Protein AF-A0A0F0GGA4-F1 (afdb_monomer)

Radius of gyration: 18.36 Å; Cα contacts (8 Å, |Δi|>4): 88; chains: 1; bounding box: 38×24×60 Å

Foldseek 3Di:
DDDDDDDDDDDDDDDDDDPDDDDDDDPVVLVVCCVVVLDQVSQQVVQQVVQCVPPVGRDNVSSQVVVCVVLVVQVLDDPQADDDGRSQPDPPGDHDPVSVDHDD

Nearest PDB structures (foldseek):
  1w5d-assembly1_A  TM=8.881E-01  e=2.607E-03  Bacillus subtilis
  1w8y-assembly4_D  TM=8.995E-01  e=1.380E-02  Actinomadura sp. R39

pLDDT: mean 87.46, std 7.63, range [60.22, 97.75]

Secondary structure (DSSP, 8-state):
----S------S---PPP----PPPPHHHHHHHHHHTT-THHHHHHHHHHHHHHHSS--HHHHHHHHHHHHTTTT---TT-B--SSS--STT-B--GGGGS---

Structure (mmCIF, N/CA/C/O backbone):
data_AF-A0A0F0GGA4-F1
#
_entry.id   AF-A0A0F0GGA4-F1
#
loop_
_atom_site.group_PDB
_atom_site.id
_atom_site.type_symbol
_atom_site.label_atom_id
_atom_site.label_alt_id
_atom_site.label_comp_id
_atom_site.label_asym_id
_atom_site.label_entity_id
_atom_site.label_seq_id
_atom_site.pdbx_PDB_ins_code
_atom_site.Cartn_x
_atom_site.Cartn_y
_atom_site.Cartn_z
_atom_site.occupancy
_atom_site.B_iso_or_equiv
_atom_site.auth_seq_id
_atom_site.auth_comp_id
_atom_site.auth_asym_id
_atom_site.auth_atom_id
_atom_site.pdbx_PDB_model_num
ATOM 1 N N . VAL A 1 1 ? -19.732 5.627 24.786 1.00 86.88 1 VAL A N 1
ATOM 2 C CA . VAL A 1 1 ? -18.579 4.928 25.401 1.00 86.88 1 VAL A CA 1
ATOM 3 C C . VAL A 1 1 ? -17.669 5.988 25.990 1.00 86.88 1 VAL A C 1
ATOM 5 O O . VAL A 1 1 ? -17.388 6.947 25.283 1.00 86.88 1 VAL A O 1
ATOM 8 N N . THR A 1 2 ? -17.259 5.850 27.250 1.00 93.81 2 THR A N 1
ATOM 9 C CA . THR A 1 2 ? -16.349 6.797 27.918 1.00 93.81 2 THR A CA 1
ATOM 10 C C . THR A 1 2 ? -15.032 6.086 28.208 1.00 93.81 2 THR A C 1
ATOM 12 O O . THR A 1 2 ? -15.049 5.007 28.796 1.00 93.81 2 THR A O 1
ATOM 15 N N . VAL A 1 3 ? -13.904 6.672 27.798 1.00 93.69 3 VAL A N 1
ATOM 16 C CA . VAL A 1 3 ? -12.557 6.156 28.095 1.00 93.69 3 VAL A CA 1
ATOM 17 C C . VAL A 1 3 ? -12.030 6.890 29.325 1.00 93.69 3 VAL A C 1
ATOM 19 O O . VAL A 1 3 ? -11.956 8.114 29.319 1.00 93.69 3 VAL A O 1
ATOM 22 N N . GLN A 1 4 ? -11.728 6.149 30.393 1.00 93.69 4 GLN A N 1
ATOM 23 C CA . GLN A 1 4 ? -11.381 6.730 31.699 1.00 93.69 4 GLN A CA 1
ATOM 24 C C . GLN A 1 4 ? -9.882 7.033 31.857 1.00 93.69 4 GLN A C 1
ATOM 26 O O . GLN A 1 4 ? -9.520 7.938 32.601 1.00 93.69 4 GLN A O 1
ATOM 31 N N . ASN A 1 5 ? -9.020 6.297 31.151 1.00 92.88 5 ASN A N 1
ATOM 32 C CA . ASN A 1 5 ? -7.561 6.413 31.237 1.00 92.88 5 ASN A CA 1
ATOM 33 C C . ASN A 1 5 ? -6.971 7.069 29.975 1.00 92.88 5 ASN A C 1
ATOM 35 O O . ASN A 1 5 ? -7.651 7.207 28.958 1.00 92.88 5 ASN A O 1
ATOM 39 N N . GLY A 1 6 ? -5.691 7.451 30.030 1.00 91.69 6 GLY A N 1
ATOM 40 C CA . GLY A 1 6 ? -4.958 7.980 28.874 1.00 91.69 6 GLY A CA 1
ATOM 41 C C . GLY A 1 6 ? -4.772 6.955 27.746 1.00 91.69 6 GLY A C 1
ATOM 42 O O . GLY A 1 6 ? -4.852 5.747 27.966 1.00 91.69 6 GLY A O 1
ATOM 43 N N . VAL A 1 7 ? -4.505 7.447 26.534 1.00 92.56 7 VAL A N 1
ATOM 44 C CA . VAL A 1 7 ? -4.278 6.627 25.332 1.00 92.56 7 VAL A CA 1
ATOM 45 C C . VAL A 1 7 ? -2.789 6.606 24.998 1.00 92.56 7 VAL A C 1
ATOM 47 O O . VAL A 1 7 ? -2.144 7.653 24.971 1.00 92.56 7 VAL A O 1
ATOM 50 N N . ALA A 1 8 ? -2.255 5.421 24.710 1.00 91.69 8 ALA A N 1
ATOM 51 C CA . ALA A 1 8 ? -0.883 5.224 24.258 1.00 91.69 8 ALA A CA 1
ATOM 52 C C . ALA A 1 8 ? -0.826 4.138 23.175 1.00 91.69 8 ALA A C 1
ATOM 54 O O . ALA A 1 8 ? -1.713 3.288 23.091 1.00 91.69 8 ALA A O 1
ATOM 55 N N . ALA A 1 9 ? 0.222 4.165 22.350 1.00 91.88 9 ALA A N 1
ATOM 56 C CA . ALA A 1 9 ? 0.481 3.092 21.399 1.00 91.88 9 ALA A CA 1
ATOM 57 C C . ALA A 1 9 ? 0.881 1.814 22.149 1.00 91.88 9 ALA A C 1
ATOM 59 O O . ALA A 1 9 ? 1.800 1.834 22.969 1.00 91.88 9 ALA A O 1
ATOM 60 N N . ALA A 1 10 ? 0.207 0.707 21.848 1.00 86.31 10 ALA A N 1
ATOM 61 C CA . ALA A 1 10 ? 0.620 -0.609 22.315 1.00 86.31 10 ALA A CA 1
ATOM 62 C C . ALA A 1 10 ? 1.848 -1.099 21.527 1.00 86.31 10 ALA A C 1
ATOM 64 O O . ALA A 1 10 ? 2.044 -0.735 20.364 1.00 86.31 10 ALA A O 1
ATOM 65 N N . THR A 1 11 ? 2.673 -1.943 22.150 1.00 86.00 11 THR A N 1
ATOM 66 C CA . THR A 1 11 ? 3.793 -2.630 21.487 1.00 86.00 11 THR A CA 1
ATOM 67 C C . THR A 1 11 ? 3.719 -4.130 21.777 1.00 86.00 11 THR A C 1
ATOM 69 O O . THR A 1 11 ? 3.337 -4.527 22.873 1.00 86.00 11 THR A O 1
ATOM 72 N N . GLY A 1 12 ? 4.085 -4.971 20.804 1.00 81.75 12 GLY A N 1
ATOM 73 C CA . GLY A 1 12 ? 4.089 -6.431 20.963 1.00 81.75 12 GLY A CA 1
ATOM 74 C C . GLY A 1 12 ? 2.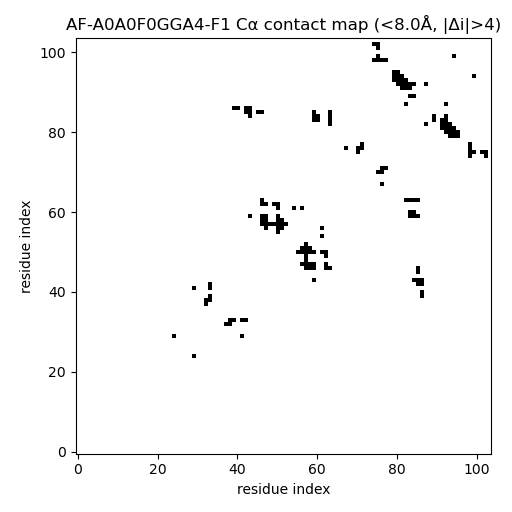778 -7.121 20.568 1.00 81.75 12 GLY A C 1
ATOM 75 O O . GLY A 1 12 ? 2.041 -6.635 19.712 1.00 81.75 12 GLY A O 1
ATOM 76 N N . SER A 1 13 ? 2.539 -8.307 21.131 1.00 82.06 13 SER A N 1
ATOM 77 C CA . SER A 1 13 ? 1.338 -9.112 20.888 1.00 82.06 13 SER A CA 1
ATOM 78 C C . SER A 1 13 ? 0.309 -8.913 21.994 1.00 82.06 13 SER A C 1
ATOM 80 O O . SER A 1 13 ? 0.644 -9.020 23.171 1.00 82.06 13 SER A O 1
ATOM 82 N N . GLU A 1 14 ? -0.946 -8.732 21.610 1.00 84.50 14 GLU A N 1
ATOM 83 C CA . GLU A 1 14 ? -2.086 -8.653 22.522 1.00 84.50 14 GLU A CA 1
ATOM 84 C C . GLU A 1 14 ? -2.811 -10.007 22.563 1.00 84.50 14 GLU A C 1
ATOM 86 O O . GLU A 1 14 ? -2.983 -10.650 21.527 1.00 84.50 14 GLU A O 1
ATOM 91 N N . ASN A 1 15 ? -3.253 -10.438 23.747 1.00 87.31 15 ASN A N 1
ATOM 92 C CA . ASN A 1 15 ? -4.076 -11.643 23.927 1.00 87.31 15 ASN A CA 1
ATOM 93 C C . ASN A 1 15 ? -5.428 -11.271 24.553 1.00 87.31 15 ASN A C 1
ATOM 95 O O . ASN A 1 15 ? -5.746 -11.650 25.680 1.00 87.31 15 ASN A O 1
ATOM 99 N N . SER A 1 16 ? -6.182 -10.436 23.840 1.00 90.25 16 SER A N 1
ATOM 100 C CA . SER A 1 16 ? -7.475 -9.909 24.272 1.00 90.25 16 SER A CA 1
ATOM 101 C C . SER A 1 16 ? -8.638 -10.614 23.573 1.00 90.25 16 SER A C 1
ATOM 103 O O . SER A 1 16 ? -8.508 -11.166 22.479 1.00 90.25 16 SER A O 1
ATOM 105 N N . GLN A 1 17 ? -9.808 -10.589 24.210 1.00 94.06 17 GLN A N 1
ATOM 106 C CA . GLN A 1 17 ? -11.036 -11.075 23.591 1.00 94.06 17 GLN A CA 1
ATOM 107 C C . GLN A 1 17 ? -11.502 -10.088 22.511 1.00 94.06 17 GLN A C 1
ATOM 109 O O . GLN A 1 17 ? -11.708 -8.906 22.791 1.00 94.06 17 GLN A O 1
ATOM 114 N N . LEU A 1 18 ? -11.712 -10.577 21.285 1.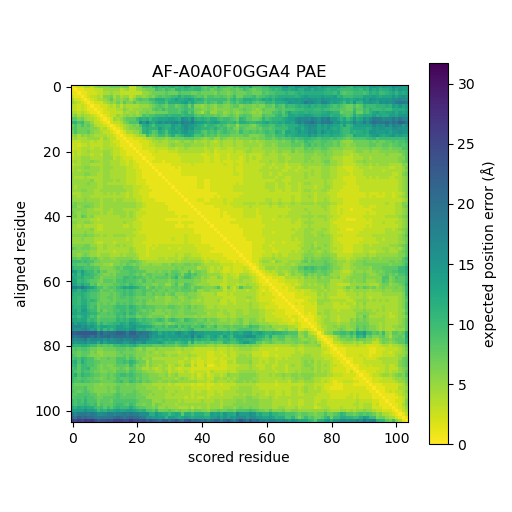00 93.25 18 LEU A N 1
ATOM 115 C CA . LEU A 1 18 ? -12.253 -9.776 20.186 1.00 93.25 18 LEU A CA 1
ATOM 116 C C . LEU A 1 18 ? -13.684 -9.317 20.515 1.00 93.25 18 LEU A C 1
ATOM 118 O O . LEU A 1 18 ? -14.580 -10.144 20.669 1.00 93.25 18 LEU A O 1
ATOM 122 N N . LEU A 1 19 ? -13.895 -8.000 20.600 1.00 95.88 19 LEU A N 1
ATOM 123 C CA . LEU A 1 19 ? -15.215 -7.406 20.857 1.00 95.88 19 LEU A CA 1
ATOM 124 C C . LEU A 1 19 ? -15.957 -7.030 19.566 1.00 95.88 19 LEU A C 1
ATOM 126 O O . LEU A 1 19 ? -17.178 -7.135 19.505 1.00 95.88 19 LEU A O 1
ATOM 130 N N . ALA A 1 20 ? -15.223 -6.579 18.545 1.00 95.94 20 ALA A N 1
ATOM 131 C CA . ALA A 1 20 ? -15.750 -6.205 17.234 1.00 95.94 20 ALA A CA 1
ATOM 132 C C . ALA A 1 20 ? -14.650 -6.309 16.166 1.00 95.94 20 ALA A C 1
ATOM 134 O O . ALA A 1 20 ? -13.478 -6.076 16.462 1.00 95.94 20 ALA A O 1
ATOM 135 N N . GLY A 1 21 ? -15.036 -6.628 14.928 1.00 95.19 21 GLY A N 1
ATOM 136 C CA . GLY A 1 21 ? -14.155 -6.678 13.760 1.00 95.19 21 GLY A CA 1
ATOM 137 C C . GLY A 1 21 ? -14.722 -5.856 12.604 1.00 95.19 21 GLY A C 1
ATOM 138 O O . GLY A 1 21 ? -15.931 -5.637 12.524 1.00 95.19 21 GLY A O 1
ATOM 139 N N . HIS A 1 22 ? -13.845 -5.390 11.720 1.00 96.75 22 HIS A N 1
ATOM 140 C CA . HIS A 1 22 ? -14.223 -4.686 10.502 1.00 96.75 22 HIS A CA 1
ATOM 141 C C . HIS A 1 22 ? -13.357 -5.174 9.345 1.00 96.75 22 HIS A C 1
ATOM 143 O O . HIS A 1 22 ? -12.134 -5.052 9.396 1.00 96.75 22 HIS A O 1
ATOM 149 N N . ASP A 1 23 ? -14.011 -5.681 8.305 1.00 96.44 23 ASP A N 1
ATOM 150 C CA . ASP A 1 23 ? -13.361 -6.028 7.049 1.00 96.44 23 ASP A CA 1
ATOM 151 C C . ASP A 1 23 ? -13.400 -4.835 6.094 1.00 96.44 23 ASP A C 1
ATOM 153 O O . ASP A 1 23 ? -14.429 -4.172 5.930 1.00 96.44 23 ASP A O 1
ATOM 157 N N . SER A 1 24 ? -12.270 -4.572 5.441 1.00 95.44 24 SER A N 1
ATOM 158 C CA . SER A 1 24 ? -12.189 -3.549 4.405 1.00 95.44 24 SER A CA 1
ATOM 159 C C . SER A 1 24 ? -12.975 -3.951 3.154 1.00 95.44 24 SER A C 1
ATOM 161 O O . SER A 1 24 ? -13.382 -5.098 2.969 1.00 95.44 24 SER A O 1
ATOM 163 N N . GLN A 1 25 ? -13.094 -3.018 2.207 1.00 97.12 25 GLN A N 1
ATOM 164 C CA . GLN A 1 25 ? -13.453 -3.378 0.835 1.00 97.12 25 GLN A CA 1
ATOM 165 C C . GLN A 1 25 ? -12.447 -4.394 0.254 1.00 97.12 25 GLN A C 1
ATOM 167 O O . GLN A 1 25 ? -11.271 -4.382 0.640 1.00 97.12 25 GLN A O 1
ATOM 172 N N . PRO A 1 26 ? -12.870 -5.252 -0.694 1.00 97.06 26 PRO A N 1
ATOM 173 C CA . PRO A 1 26 ? -11.965 -6.187 -1.352 1.00 97.06 26 PRO A CA 1
ATOM 174 C C . PRO A 1 26 ? -10.899 -5.447 -2.168 1.00 97.06 26 PRO A C 1
ATOM 176 O O . PRO A 1 26 ? -11.124 -4.337 -2.659 1.00 97.06 26 PRO A O 1
ATOM 179 N N . THR A 1 27 ? -9.753 -6.093 -2.396 1.00 95.56 27 THR A N 1
ATOM 180 C CA . THR A 1 27 ? -8.618 -5.508 -3.133 1.00 95.56 27 THR A CA 1
ATOM 181 C C . THR A 1 27 ? -9.021 -4.951 -4.500 1.00 95.56 27 THR A C 1
ATOM 183 O O . THR A 1 27 ? -8.565 -3.876 -4.874 1.00 95.56 27 THR A O 1
ATOM 186 N N . SER A 1 28 ? -9.924 -5.621 -5.225 1.00 97.12 28 SER A N 1
ATOM 187 C CA . SER A 1 28 ? -10.424 -5.157 -6.529 1.00 97.12 28 SER A CA 1
ATOM 188 C C . SER A 1 28 ? -11.091 -3.778 -6.470 1.00 97.12 28 SER A C 1
ATOM 190 O O . SER A 1 28 ? -10.988 -3.013 -7.425 1.00 97.12 28 SER A O 1
ATOM 192 N N . GLN A 1 29 ? -11.731 -3.437 -5.349 1.00 97.62 29 GLN A N 1
ATOM 193 C CA . GLN A 1 29 ? -12.324 -2.120 -5.126 1.00 97.62 29 GLN A CA 1
ATOM 194 C C . GLN A 1 29 ? -11.293 -1.110 -4.623 1.00 97.62 29 GLN A C 1
ATOM 196 O O . GLN A 1 29 ? -11.344 0.037 -5.045 1.00 97.62 29 GLN A O 1
ATOM 201 N N . LEU A 1 30 ? -10.330 -1.525 -3.791 1.00 96.31 30 LEU A N 1
ATOM 202 C CA . LEU A 1 30 ? -9.257 -0.652 -3.290 1.00 96.31 30 LEU A CA 1
ATOM 203 C C . LEU A 1 30 ? -8.271 -0.217 -4.386 1.00 96.31 30 LEU A C 1
ATOM 205 O O . LEU 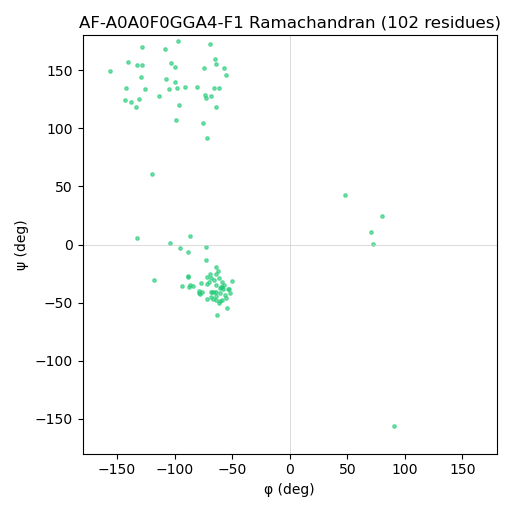A 1 30 ? -7.721 0.883 -4.326 1.00 96.31 30 LEU A O 1
ATOM 209 N N . VAL A 1 31 ? -8.084 -1.039 -5.422 1.00 96.69 31 VAL A N 1
ATOM 210 C CA . VAL A 1 31 ? -7.267 -0.692 -6.597 1.00 96.69 31 VAL A CA 1
ATOM 211 C C . VAL A 1 31 ? -7.835 0.524 -7.340 1.00 96.69 31 VAL A C 1
ATOM 213 O O . VAL A 1 31 ? -7.075 1.299 -7.919 1.00 96.69 31 VAL A O 1
ATOM 216 N N . VAL A 1 32 ? -9.152 0.751 -7.291 1.00 97.69 32 VAL A N 1
ATOM 217 C CA . VAL A 1 32 ? -9.788 1.887 -7.972 1.00 97.69 32 VAL A CA 1
ATOM 218 C C . VAL A 1 32 ? -9.309 3.234 -7.412 1.00 97.69 32 VAL A C 1
ATOM 220 O O . VAL A 1 32 ? -8.710 3.985 -8.180 1.00 97.69 32 VAL A O 1
ATOM 223 N N . PRO A 1 33 ? -9.501 3.579 -6.121 1.00 97.25 33 PRO A N 1
ATOM 224 C CA . PRO A 1 33 ? -8.990 4.831 -5.572 1.00 97.25 33 PRO A CA 1
ATOM 225 C C . PRO A 1 33 ? -7.460 4.871 -5.544 1.00 97.25 33 PRO A C 1
ATOM 227 O O . PRO A 1 33 ? -6.898 5.949 -5.723 1.00 97.25 33 PRO A O 1
ATOM 230 N N . MET A 1 34 ? -6.783 3.724 -5.391 1.00 96.69 34 MET A N 1
ATOM 231 C CA . MET A 1 34 ? -5.322 3.643 -5.489 1.00 96.69 34 MET A CA 1
ATOM 232 C C . MET A 1 34 ? -4.825 4.228 -6.810 1.00 96.69 34 MET A C 1
ATOM 234 O O . MET A 1 34 ? -4.006 5.143 -6.811 1.00 96.69 34 MET A O 1
ATOM 238 N N . LEU A 1 35 ? -5.357 3.731 -7.928 1.00 96.56 35 LEU A N 1
ATOM 239 C CA . LEU A 1 35 ? -4.925 4.145 -9.258 1.00 96.56 35 LEU A CA 1
ATOM 240 C C . LEU A 1 35 ? -5.530 5.488 -9.676 1.00 96.56 35 LEU A C 1
ATOM 242 O O . LEU A 1 35 ? -4.845 6.303 -10.284 1.00 96.56 35 LEU A O 1
ATOM 246 N N . LYS A 1 36 ? -6.806 5.745 -9.362 1.00 97.75 36 LYS A N 1
ATOM 247 C CA . LYS A 1 36 ? -7.496 6.969 -9.800 1.00 97.75 36 LYS A CA 1
ATOM 248 C C . LYS A 1 36 ? -7.016 8.221 -9.084 1.00 97.75 36 LYS A C 1
ATOM 250 O O . LYS A 1 36 ? -7.006 9.282 -9.697 1.00 97.75 36 LYS A O 1
ATOM 255 N N . LEU A 1 37 ? -6.647 8.105 -7.811 1.00 97.62 37 LEU A N 1
ATOM 256 C CA . LEU A 1 37 ? -6.200 9.239 -7.003 1.00 97.62 37 LEU A CA 1
ATOM 257 C C . LEU A 1 37 ? -4.683 9.254 -6.807 1.00 97.62 37 LEU A C 1
ATOM 259 O O . LEU A 1 37 ? -4.184 10.126 -6.103 1.00 97.62 37 LEU A O 1
ATOM 263 N N . SER A 1 38 ? -3.960 8.287 -7.389 1.00 95.25 38 SER A N 1
ATOM 264 C CA . SER A 1 38 ? -2.529 8.079 -7.141 1.00 95.25 38 SER A CA 1
ATOM 265 C C . SER A 1 38 ? -2.214 8.072 -5.638 1.00 95.25 38 SER A C 1
ATOM 267 O O . SER A 1 38 ? -1.282 8.725 -5.168 1.00 95.25 38 SER A O 1
ATOM 269 N N . ASN A 1 39 ? -3.059 7.395 -4.854 1.00 96.44 39 ASN A N 1
ATOM 270 C CA . ASN A 1 39 ? -2.977 7.431 -3.400 1.00 96.44 39 ASN A CA 1
ATOM 271 C C . ASN A 1 39 ? -1.799 6.577 -2.931 1.00 96.44 39 ASN A C 1
ATOM 273 O O . ASN A 1 39 ? -1.919 5.359 -2.896 1.00 96.44 39 ASN A O 1
ATOM 277 N N . ASN A 1 40 ? -0.707 7.219 -2.516 1.00 93.88 40 ASN A N 1
ATOM 278 C CA . ASN A 1 40 ? 0.533 6.559 -2.091 1.00 93.88 40 ASN A CA 1
ATOM 279 C C . ASN A 1 40 ? 0.384 5.661 -0.851 1.00 93.88 40 ASN A C 1
ATOM 281 O O . ASN A 1 40 ? 1.176 4.744 -0.666 1.00 93.88 40 ASN A O 1
ATOM 285 N N . GLY A 1 41 ? -0.625 5.880 -0.004 1.00 93.81 41 GLY A N 1
ATOM 286 C CA . GLY A 1 41 ? -0.839 5.037 1.173 1.00 93.81 41 GLY A CA 1
ATOM 287 C C . GLY A 1 41 ? -1.250 3.612 0.799 1.00 93.81 41 GLY A C 1
ATOM 288 O O . GLY A 1 41 ? -0.742 2.651 1.365 1.00 93.81 41 GLY A O 1
ATOM 289 N N . LEU A 1 42 ? -2.118 3.461 -0.204 1.00 94.88 42 LEU A N 1
ATOM 290 C CA . LEU A 1 42 ? -2.647 2.159 -0.621 1.00 94.88 42 LEU A CA 1
ATOM 291 C C . LEU A 1 42 ? -1.585 1.184 -1.182 1.00 94.88 42 LEU A C 1
ATOM 293 O O . LEU A 1 42 ? -1.576 0.036 -0.734 1.00 94.88 42 LEU A O 1
ATOM 297 N N . PRO A 1 43 ? -0.677 1.572 -2.101 1.00 91.88 43 PRO A N 1
ATOM 298 C CA . PRO A 1 43 ? 0.365 0.680 -2.589 1.00 91.88 43 PRO A CA 1
ATOM 299 C C . PRO A 1 43 ? 1.417 0.382 -1.517 1.00 91.88 43 PRO A C 1
ATOM 301 O O . PRO A 1 43 ? 1.915 -0.740 -1.485 1.00 91.88 43 PRO A O 1
ATOM 304 N N . GLU A 1 44 ? 1.721 1.307 -0.600 1.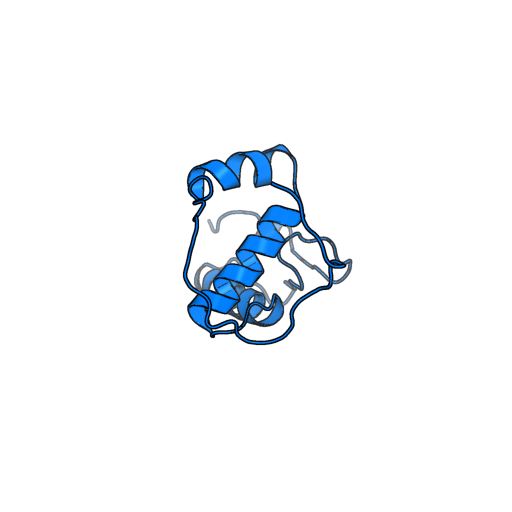00 91.38 44 GLU A N 1
ATOM 305 C CA . GLU A 1 44 ? 2.609 1.024 0.539 1.00 91.38 44 GLU A CA 1
ATOM 306 C C . GLU A 1 44 ? 1.974 0.009 1.504 1.00 91.38 44 GLU A C 1
ATOM 308 O O . GLU A 1 44 ? 2.605 -0.986 1.866 1.00 91.38 44 GLU A O 1
ATOM 313 N N . THR A 1 45 ? 0.700 0.193 1.870 1.00 92.56 45 THR A N 1
ATOM 314 C CA . THR A 1 45 ? -0.045 -0.773 2.692 1.00 92.56 45 THR A CA 1
ATOM 315 C C . THR A 1 45 ? -0.105 -2.140 2.016 1.00 92.56 45 THR A C 1
ATOM 317 O O . THR A 1 45 ? 0.221 -3.140 2.649 1.00 92.56 45 THR A O 1
ATOM 320 N N . LEU A 1 46 ? -0.443 -2.203 0.724 1.00 90.88 46 LEU A N 1
ATOM 321 C CA . LEU A 1 46 ? -0.487 -3.463 -0.023 1.00 90.88 46 LEU A CA 1
ATOM 322 C C . LEU A 1 46 ? 0.885 -4.150 -0.063 1.00 90.88 46 LEU A C 1
ATOM 324 O O . LEU A 1 46 ? 0.979 -5.364 0.116 1.00 90.88 46 LEU A O 1
ATOM 328 N N . THR A 1 47 ? 1.951 -3.373 -0.260 1.00 88.50 47 THR A N 1
ATOM 329 C CA . THR A 1 47 ? 3.328 -3.876 -0.271 1.00 88.50 47 THR A CA 1
ATOM 330 C C . THR A 1 47 ? 3.703 -4.441 1.098 1.00 88.50 47 THR A C 1
ATOM 332 O O . THR A 1 47 ? 4.231 -5.544 1.182 1.00 88.50 47 THR A O 1
ATOM 335 N N . ASN A 1 48 ? 3.374 -3.766 2.196 1.00 89.56 48 ASN A N 1
ATOM 336 C CA . ASN A 1 48 ? 3.656 -4.293 3.529 1.00 89.56 48 ASN A CA 1
ATOM 337 C C . ASN A 1 48 ? 2.808 -5.532 3.860 1.00 89.56 48 ASN A C 1
ATOM 339 O O . ASN A 1 48 ? 3.349 -6.515 4.368 1.00 89.56 48 ASN A O 1
ATOM 343 N N . GLU A 1 49 ? 1.523 -5.556 3.505 1.00 92.12 49 GLU A N 1
ATOM 344 C CA . GLU A 1 49 ? 0.664 -6.724 3.739 1.00 92.12 49 GLU A CA 1
ATOM 345 C C . GLU A 1 49 ? 1.127 -7.957 2.954 1.00 92.12 49 GLU A C 1
ATOM 347 O O . GLU A 1 49 ? 1.207 -9.053 3.511 1.00 92.12 49 GLU A O 1
ATOM 352 N N . LEU A 1 50 ? 1.555 -7.793 1.699 1.00 88.12 50 LEU A N 1
ATOM 353 C CA . LEU A 1 50 ? 2.169 -8.883 0.933 1.00 88.12 50 LEU A CA 1
ATOM 354 C C . LEU A 1 50 ? 3.422 -9.439 1.627 1.00 88.12 50 LEU A C 1
ATOM 356 O O . LEU A 1 50 ? 3.655 -10.649 1.607 1.00 88.12 50 LEU A O 1
ATOM 360 N N . GLY A 1 51 ? 4.219 -8.579 2.266 1.00 87.06 51 GLY A N 1
ATOM 361 C CA . GLY A 1 51 ? 5.414 -8.984 3.006 1.00 87.06 51 GLY A CA 1
ATOM 362 C C . GLY A 1 51 ? 5.052 -9.785 4.249 1.00 87.06 51 GLY A C 1
ATOM 363 O O . GLY A 1 51 ? 5.622 -10.852 4.495 1.00 87.06 51 GLY A O 1
ATOM 364 N N . LYS A 1 52 ? 4.053 -9.305 4.994 1.00 88.81 52 LYS A N 1
ATOM 365 C CA . LYS A 1 52 ? 3.522 -9.966 6.186 1.00 88.81 52 LYS A CA 1
ATOM 366 C C . LYS A 1 52 ? 2.960 -11.346 5.854 1.00 88.81 52 LYS A C 1
ATOM 368 O O . LYS A 1 52 ? 3.346 -12.315 6.499 1.00 88.81 52 LYS A O 1
ATOM 373 N N . VAL A 1 53 ? 2.128 -11.455 4.818 1.00 90.12 53 VAL A N 1
ATOM 374 C CA . VAL A 1 53 ? 1.506 -12.724 4.407 1.00 90.12 53 VAL A CA 1
ATOM 375 C C . VAL A 1 53 ? 2.541 -13.729 3.897 1.00 90.12 53 VAL A C 1
ATOM 377 O O . VAL A 1 53 ? 2.456 -14.909 4.221 1.00 90.12 53 VAL A O 1
ATOM 380 N N . GLN A 1 54 ? 3.539 -13.294 3.122 1.00 85.12 54 GLN A N 1
ATOM 381 C CA . GLN A 1 54 ? 4.488 -14.226 2.499 1.00 85.12 54 GLN A CA 1
ATOM 382 C C . GLN A 1 54 ? 5.704 -14.567 3.362 1.00 85.12 54 GLN A C 1
ATOM 384 O O . GLN A 1 54 ? 6.313 -15.619 3.168 1.00 85.12 54 GLN A O 1
ATOM 389 N N . ARG A 1 55 ? 6.127 -13.665 4.255 1.00 83.06 55 ARG A N 1
ATOM 390 C CA . ARG A 1 55 ? 7.380 -13.804 5.019 1.00 83.06 55 ARG A CA 1
ATOM 391 C C . ARG A 1 55 ? 7.229 -13.543 6.515 1.00 83.06 55 ARG A C 1
ATOM 393 O O . ARG A 1 55 ? 8.236 -13.495 7.212 1.00 83.06 55 ARG A O 1
ATOM 400 N N . GLY A 1 56 ? 6.008 -13.339 7.006 1.00 86.88 56 GLY A N 1
ATOM 401 C CA . GLY A 1 56 ? 5.740 -13.032 8.413 1.00 86.88 56 GLY A CA 1
ATOM 402 C C . GLY A 1 56 ? 6.144 -11.616 8.836 1.00 86.88 56 GLY A C 1
ATOM 403 O O . GLY A 1 56 ? 5.951 -11.256 9.992 1.00 86.88 56 GLY A O 1
ATOM 404 N N . GLN A 1 57 ? 6.678 -10.795 7.923 1.00 83.75 57 GLN A N 1
ATOM 405 C CA . GLN A 1 57 ? 7.128 -9.438 8.220 1.00 83.75 57 GLN A CA 1
ATOM 406 C C . GLN A 1 57 ? 6.622 -8.446 7.176 1.00 83.75 57 GLN A C 1
ATOM 408 O O . GLN A 1 57 ? 7.003 -8.511 6.006 1.00 83.75 57 GLN A O 1
ATOM 413 N N . GLY A 1 58 ? 5.820 -7.479 7.624 1.00 83.81 58 GLY A N 1
ATOM 414 C CA . GLY A 1 58 ? 5.414 -6.350 6.799 1.00 83.81 58 GLY A CA 1
ATOM 415 C C . GLY A 1 58 ? 6.583 -5.404 6.576 1.00 83.81 58 GLY A C 1
ATOM 416 O O . GLY A 1 58 ? 6.857 -4.545 7.407 1.00 83.81 58 GLY A O 1
ATOM 417 N N . SER A 1 59 ? 7.320 -5.612 5.488 1.00 81.00 59 SER A N 1
ATOM 418 C CA . SER A 1 59 ? 8.390 -4.708 5.087 1.00 81.00 59 SER A CA 1
ATOM 419 C C . SER A 1 59 ? 8.436 -4.558 3.578 1.00 81.00 59 SER A C 1
ATOM 421 O O . SER A 1 59 ? 8.431 -5.541 2.829 1.00 81.00 59 SER A O 1
ATOM 423 N N . CYS A 1 60 ? 8.575 -3.314 3.142 1.00 76.88 60 CYS A N 1
ATOM 424 C CA . CYS A 1 60 ? 8.663 -2.986 1.735 1.00 76.88 60 CYS A CA 1
ATOM 425 C C . CYS A 1 60 ? 9.809 -3.730 1.017 1.00 76.88 60 CYS A C 1
ATOM 427 O O . CYS A 1 60 ? 9.621 -4.349 -0.032 1.00 76.88 60 CYS A O 1
ATOM 429 N N . ARG A 1 61 ? 10.990 -3.803 1.645 1.00 78.69 61 ARG A N 1
ATOM 430 C CA . ARG A 1 61 ? 12.160 -4.513 1.098 1.00 78.69 61 ARG A CA 1
ATOM 431 C C . ARG A 1 61 ? 11.889 -5.999 0.820 1.00 78.69 61 ARG A C 1
ATOM 433 O O . ARG A 1 61 ? 12.381 -6.539 -0.179 1.00 78.69 61 ARG A O 1
ATOM 440 N N . ALA A 1 62 ? 11.121 -6.670 1.685 1.00 77.62 62 ALA A N 1
ATOM 441 C CA . ALA A 1 62 ? 10.756 -8.072 1.486 1.00 77.62 62 ALA A CA 1
ATOM 442 C C . ALA A 1 62 ? 9.898 -8.263 0.228 1.00 77.62 62 ALA A C 1
ATOM 444 O O . ALA A 1 62 ? 10.048 -9.270 -0.471 1.00 77.62 62 ALA A O 1
ATOM 445 N N . VAL A 1 63 ? 9.045 -7.287 -0.084 1.00 76.25 63 VAL A N 1
ATOM 446 C CA . VAL A 1 63 ? 8.122 -7.358 -1.218 1.00 76.25 63 VAL A CA 1
ATOM 447 C C . VAL A 1 63 ? 8.719 -6.862 -2.513 1.00 76.25 63 VAL A C 1
ATOM 449 O O . VAL A 1 63 ? 8.516 -7.532 -3.517 1.00 76.25 63 VAL A O 1
ATOM 452 N N . VAL A 1 64 ? 9.552 -5.823 -2.517 1.00 80.69 64 VAL A N 1
ATOM 453 C CA . VAL A 1 64 ? 10.347 -5.445 -3.701 1.00 80.69 64 VAL A CA 1
ATOM 454 C C . VAL A 1 64 ? 11.124 -6.651 -4.241 1.00 80.69 64 VAL A C 1
ATOM 456 O O . VAL A 1 64 ? 11.145 -6.914 -5.444 1.00 80.69 64 VAL A O 1
ATOM 459 N N . THR A 1 65 ? 11.708 -7.453 -3.345 1.00 80.12 65 THR A N 1
ATOM 460 C CA . THR A 1 65 ? 12.406 -8.693 -3.723 1.00 80.12 65 THR A CA 1
ATOM 461 C C . THR A 1 65 ? 11.471 -9.685 -4.425 1.00 80.12 65 THR A C 1
ATOM 463 O O . THR A 1 65 ? 11.881 -10.370 -5.362 1.00 80.12 65 THR A O 1
ATOM 466 N N . GLN A 1 66 ? 10.215 -9.770 -3.986 1.00 79.31 66 GLN A N 1
ATOM 467 C CA . GLN A 1 66 ? 9.216 -10.675 -4.545 1.00 79.31 66 GLN A CA 1
ATOM 468 C C . GLN A 1 66 ? 8.615 -10.154 -5.856 1.00 79.31 66 GLN A C 1
ATOM 470 O O . GLN A 1 66 ? 8.497 -10.921 -6.808 1.00 79.31 66 GLN A O 1
ATOM 475 N N . ILE A 1 67 ? 8.312 -8.857 -5.944 1.00 79.81 67 ILE A N 1
ATOM 476 C CA . ILE A 1 67 ? 7.911 -8.184 -7.184 1.00 79.81 67 ILE A CA 1
ATOM 477 C C . ILE A 1 67 ? 8.994 -8.413 -8.238 1.00 79.81 67 ILE A C 1
ATOM 479 O O . ILE A 1 67 ? 8.695 -8.877 -9.330 1.00 79.81 67 ILE A O 1
ATOM 483 N N . GLY A 1 68 ? 10.273 -8.246 -7.890 1.00 80.31 68 GLY A N 1
ATOM 484 C CA . GLY A 1 68 ? 11.381 -8.564 -8.791 1.00 80.31 68 GLY A CA 1
ATOM 485 C C . GLY A 1 68 ? 11.382 -10.017 -9.292 1.00 80.31 68 GLY A C 1
ATOM 486 O O . GLY A 1 68 ? 11.737 -10.262 -10.443 1.00 80.31 68 GLY A O 1
ATOM 487 N N . ARG A 1 69 ? 10.954 -10.992 -8.476 1.00 81.88 69 ARG A N 1
ATOM 488 C CA . ARG A 1 69 ? 10.809 -12.400 -8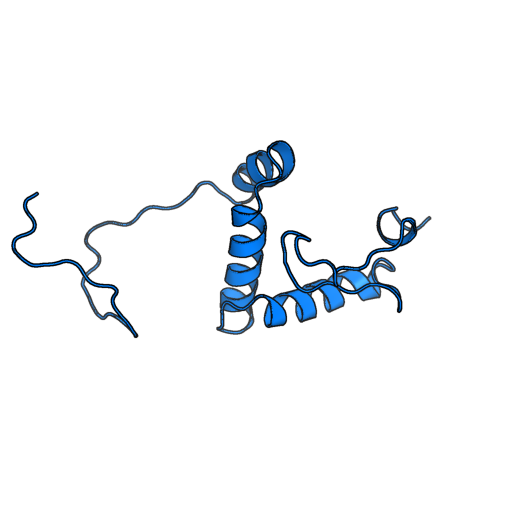.901 1.00 81.88 69 ARG A CA 1
ATOM 489 C C . ARG A 1 69 ? 9.630 -12.618 -9.847 1.00 81.88 69 ARG A C 1
ATOM 491 O O . ARG A 1 69 ? 9.709 -13.5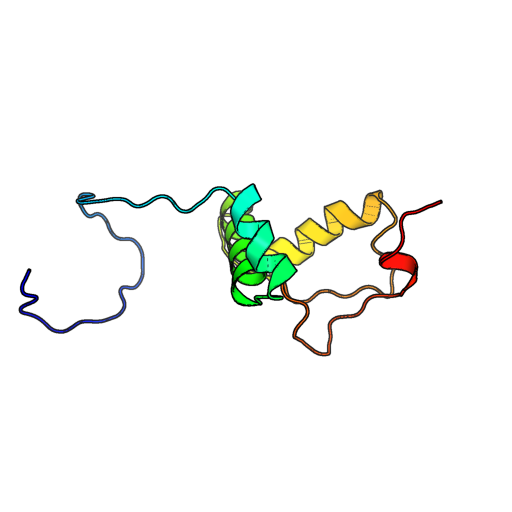22 -10.668 1.00 81.88 69 ARG A O 1
ATOM 498 N N . LEU A 1 70 ? 8.580 -11.803 -9.757 1.00 80.31 70 LEU A N 1
ATOM 499 C CA . LEU A 1 70 ? 7.465 -11.805 -10.708 1.00 80.31 70 LEU A CA 1
ATOM 500 C C . LEU A 1 70 ? 7.834 -11.086 -12.011 1.00 80.31 70 LEU A C 1
ATOM 502 O O . LEU A 1 70 ? 7.526 -11.576 -13.091 1.00 80.31 70 LEU A O 1
ATOM 506 N N . LEU A 1 71 ? 8.519 -9.946 -11.938 1.00 83.44 71 LEU A N 1
ATOM 507 C CA . LEU A 1 71 ? 8.800 -9.109 -13.106 1.00 83.44 71 LEU A CA 1
ATOM 508 C C . LEU A 1 71 ? 9.934 -9.652 -13.989 1.00 83.44 71 LEU A C 1
ATOM 510 O O . LEU A 1 71 ? 9.883 -9.487 -15.208 1.00 83.44 71 LEU A O 1
ATOM 514 N N . LYS A 1 72 ? 10.953 -10.306 -13.409 1.00 82.38 72 LYS A N 1
ATOM 515 C CA . LYS A 1 72 ? 12.112 -10.825 -14.164 1.00 82.38 72 LYS A CA 1
ATOM 516 C C . LYS A 1 72 ? 11.736 -11.883 -15.215 1.00 82.38 72 LYS A C 1
ATOM 518 O O . LYS A 1 72 ? 12.127 -11.699 -16.364 1.00 82.38 72 LYS A O 1
ATOM 523 N N . PRO A 1 73 ? 10.969 -12.947 -14.894 1.00 82.31 73 PRO A N 1
ATOM 524 C CA . PRO A 1 73 ? 10.583 -13.955 -15.886 1.00 82.31 73 PRO A CA 1
ATOM 525 C C . PRO A 1 73 ? 9.696 -13.405 -17.006 1.00 82.31 73 PRO A C 1
ATOM 527 O O . PRO A 1 73 ? 9.708 -13.937 -18.107 1.00 82.31 73 PRO A O 1
ATOM 530 N N . ASN A 1 74 ? 8.957 -12.324 -16.738 1.00 77.31 74 ASN A N 1
ATOM 531 C CA . ASN A 1 74 ? 8.065 -11.685 -17.706 1.00 77.31 74 ASN A CA 1
ATOM 532 C C . ASN A 1 74 ? 8.776 -10.642 -18.591 1.00 77.31 74 ASN A C 1
ATOM 534 O O . ASN A 1 74 ? 8.120 -9.915 -19.329 1.00 77.31 74 ASN A O 1
ATOM 538 N N . GLY A 1 75 ? 10.108 -10.523 -18.504 1.00 76.12 75 GLY A N 1
ATOM 539 C CA . GLY A 1 75 ? 10.885 -9.567 -19.302 1.00 76.12 75 GLY A CA 1
ATOM 540 C C . GLY A 1 75 ? 10.693 -8.097 -18.904 1.00 76.12 75 GLY A C 1
ATOM 541 O O . GLY A 1 75 ? 11.154 -7.210 -19.618 1.00 76.12 75 GLY A O 1
ATOM 542 N N . ILE A 1 76 ? 10.039 -7.831 -17.768 1.00 78.06 76 ILE A N 1
ATOM 543 C CA . ILE A 1 76 ? 9.688 -6.479 -17.305 1.00 78.06 76 ILE A CA 1
ATOM 544 C C . ILE A 1 76 ? 10.844 -5.852 -16.509 1.00 78.06 76 ILE A C 1
ATOM 546 O O . ILE A 1 76 ? 11.090 -4.651 -16.594 1.00 78.06 76 ILE A O 1
ATOM 550 N N . ALA A 1 77 ? 11.598 -6.655 -15.753 1.00 72.75 77 ALA A N 1
ATOM 551 C CA . ALA A 1 77 ? 12.721 -6.173 -14.948 1.00 72.75 77 ALA A CA 1
ATOM 552 C C . ALA A 1 77 ? 14.072 -6.389 -15.656 1.00 72.75 77 ALA A C 1
ATOM 554 O O . ALA A 1 77 ? 14.571 -7.512 -15.730 1.00 72.75 77 ALA A O 1
ATOM 555 N N . GLY A 1 78 ? 14.676 -5.297 -16.139 1.00 69.75 78 GLY A N 1
ATOM 556 C CA . GLY A 1 78 ? 16.039 -5.260 -16.685 1.00 69.75 78 GLY A CA 1
ATOM 557 C C . GLY A 1 78 ? 17.095 -4.782 -15.670 1.00 69.75 78 GLY A C 1
ATOM 558 O O . GLY A 1 78 ? 16.742 -4.345 -14.576 1.00 69.75 78 GLY A O 1
ATOM 559 N N . PRO A 1 79 ? 18.395 -4.807 -16.020 1.00 74.12 79 PRO A N 1
ATOM 560 C CA . PRO A 1 79 ? 19.494 -4.443 -15.112 1.00 74.12 79 PRO A CA 1
ATOM 561 C C . PRO A 1 79 ? 19.479 -2.975 -14.653 1.00 74.12 79 PRO A C 1
ATOM 563 O O . PRO A 1 79 ? 20.081 -2.652 -13.636 1.00 74.12 79 PRO A O 1
ATOM 566 N N . ALA A 1 80 ? 18.783 -2.097 -15.380 1.00 79.50 80 ALA A N 1
ATOM 567 C CA . ALA A 1 80 ? 18.618 -0.687 -15.028 1.00 79.50 80 ALA A CA 1
ATOM 568 C C . ALA A 1 80 ? 17.403 -0.411 -14.117 1.00 79.50 80 ALA A C 1
ATOM 570 O O . ALA A 1 80 ? 17.220 0.724 -13.683 1.00 79.50 80 ALA A O 1
ATOM 571 N N . ALA A 1 81 ? 16.558 -1.414 -13.847 1.00 83.94 81 ALA A N 1
ATOM 572 C CA . ALA A 1 81 ? 15.380 -1.240 -13.006 1.00 83.94 81 ALA A CA 1
ATOM 573 C C . ALA A 1 81 ? 15.760 -1.284 -11.521 1.00 83.94 81 ALA A C 1
ATOM 575 O O . ALA A 1 81 ? 16.498 -2.166 -11.073 1.00 83.94 81 ALA A O 1
ATOM 576 N N . ARG A 1 82 ? 15.214 -0.351 -10.744 1.00 87.88 82 ARG A N 1
ATOM 577 C CA . ARG A 1 82 ? 15.400 -0.278 -9.299 1.00 87.88 82 ARG A CA 1
ATOM 578 C C . ARG A 1 82 ? 14.095 0.171 -8.663 1.00 87.88 82 ARG A C 1
ATOM 580 O O . ARG A 1 82 ? 13.578 1.214 -9.017 1.00 87.88 82 ARG A O 1
ATOM 587 N N . GLN A 1 83 ? 13.585 -0.606 -7.722 1.00 88.00 83 GLN A N 1
ATOM 588 C CA . GLN A 1 83 ? 12.396 -0.251 -6.956 1.00 88.00 83 GLN A CA 1
ATOM 589 C C . GLN A 1 83 ? 12.753 -0.327 -5.476 1.00 88.00 83 GLN A C 1
ATOM 591 O O . GLN A 1 83 ? 13.437 -1.265 -5.062 1.00 88.00 83 GLN A O 1
ATOM 596 N N . VAL A 1 84 ? 12.377 0.681 -4.699 1.00 88.88 84 VAL A N 1
ATOM 597 C CA . VAL A 1 84 ? 12.652 0.773 -3.258 1.00 88.88 84 VAL A CA 1
ATOM 598 C C . VAL A 1 84 ? 11.363 0.795 -2.465 1.00 88.88 84 VAL A C 1
ATOM 600 O O . VAL A 1 84 ? 11.363 0.298 -1.339 1.00 88.88 84 VAL A O 1
ATOM 603 N N . ASP A 1 85 ? 10.293 1.338 -3.043 1.00 87.50 85 ASP A N 1
ATOM 604 C CA . ASP A 1 85 ? 8.976 1.391 -2.434 1.00 87.50 85 ASP A CA 1
ATOM 605 C C . ASP A 1 85 ? 7.860 0.849 -3.345 1.00 87.50 85 ASP A C 1
ATOM 607 O O . ASP A 1 85 ? 8.062 0.514 -4.515 1.00 87.50 85 ASP A O 1
ATOM 611 N N . GLY A 1 86 ? 6.670 0.679 -2.770 1.00 85.19 86 GLY A N 1
ATOM 612 C CA . GLY A 1 86 ? 5.462 0.386 -3.544 1.00 85.19 86 GLY A CA 1
ATOM 613 C C . GLY A 1 86 ? 4.962 1.595 -4.355 1.00 85.19 86 GLY A C 1
ATOM 614 O O . GLY A 1 86 ? 4.635 1.419 -5.529 1.00 85.19 86 GLY A O 1
ATOM 615 N N . PRO A 1 87 ? 4.880 2.802 -3.756 1.00 88.25 87 PRO A N 1
ATOM 616 C CA . PRO A 1 87 ? 4.357 4.004 -4.418 1.00 88.25 87 PRO A CA 1
ATOM 617 C C . PRO A 1 87 ? 5.201 4.607 -5.555 1.00 88.25 87 PRO A C 1
ATOM 619 O O . PRO A 1 87 ? 4.641 5.306 -6.398 1.00 88.25 87 PRO A O 1
ATOM 622 N N . GLY A 1 88 ? 6.520 4.399 -5.582 1.00 87.38 88 GLY A N 1
ATOM 623 C CA . GLY A 1 88 ? 7.442 5.069 -6.505 1.00 87.38 88 GLY A CA 1
ATOM 624 C C . GLY A 1 88 ? 7.840 6.488 -6.077 1.00 87.38 88 GLY A C 1
ATOM 625 O O . GLY A 1 88 ? 8.170 7.315 -6.928 1.00 87.38 88 GLY A O 1
ATOM 626 N N . LEU A 1 89 ? 7.770 6.820 -4.781 1.00 89.38 89 LEU A N 1
ATOM 627 C CA . LEU A 1 89 ? 8.085 8.165 -4.270 1.00 89.38 89 LEU A CA 1
ATOM 628 C C . LEU A 1 89 ? 9.593 8.498 -4.195 1.00 89.38 89 LEU A C 1
ATOM 630 O O . LEU A 1 89 ? 9.972 9.641 -4.476 1.00 89.38 89 LEU A O 1
ATOM 634 N N . PRO A 1 90 ? 10.484 7.583 -3.769 1.00 88.69 90 PRO A N 1
ATOM 635 C CA . PRO A 1 90 ? 11.903 7.854 -3.631 1.00 88.69 90 PRO A CA 1
ATOM 636 C C . PRO A 1 90 ? 12.572 8.126 -4.981 1.00 88.69 90 PRO A C 1
ATOM 638 O O . PRO A 1 90 ? 12.461 7.344 -5.915 1.00 88.69 90 PRO A O 1
ATOM 641 N N . ARG A 1 91 ? 13.408 9.173 -5.052 1.00 92.50 91 ARG A N 1
ATOM 642 C CA . ARG A 1 91 ? 14.275 9.447 -6.224 1.00 92.50 91 ARG A CA 1
ATOM 643 C C . ARG A 1 91 ? 15.115 8.257 -6.711 1.00 92.50 91 ARG A C 1
ATOM 645 O O . ARG A 1 91 ? 15.442 8.223 -7.891 1.00 92.50 91 ARG A O 1
ATOM 652 N N . PRO A 1 92 ? 15.554 7.336 -5.835 1.00 90.94 92 PRO A N 1
ATOM 653 C CA . PRO A 1 92 ? 16.317 6.176 -6.266 1.00 90.94 92 PRO A CA 1
ATOM 654 C C . PRO A 1 92 ? 15.502 5.098 -7.008 1.00 90.94 92 PRO A C 1
ATOM 656 O O . PRO A 1 92 ? 16.098 4.086 -7.392 1.00 90.94 92 PRO A O 1
ATOM 659 N N . ASP A 1 93 ? 14.189 5.265 -7.175 1.00 89.88 93 ASP A N 1
ATOM 660 C CA . ASP A 1 93 ? 13.382 4.399 -8.031 1.00 89.88 93 ASP A CA 1
ATOM 661 C C . ASP A 1 93 ? 13.659 4.698 -9.504 1.00 89.88 93 ASP A C 1
ATOM 663 O O . ASP A 1 93 ? 13.650 5.841 -9.956 1.00 89.88 93 ASP A O 1
ATOM 667 N N . LEU A 1 94 ? 13.963 3.642 -10.250 1.00 89.69 94 LEU A N 1
ATOM 668 C CA . LEU A 1 94 ? 14.396 3.681 -11.634 1.00 89.69 94 LEU A CA 1
ATOM 669 C C . LEU A 1 94 ? 13.575 2.683 -12.440 1.00 89.69 94 LEU A C 1
ATOM 671 O O . LEU A 1 94 ? 13.556 1.482 -12.164 1.00 89.69 94 LEU A O 1
ATOM 675 N N . ALA A 1 95 ? 12.963 3.184 -13.501 1.00 86.69 95 ALA A N 1
ATOM 676 C CA . ALA A 1 95 ? 12.346 2.383 -14.539 1.00 86.69 95 ALA A CA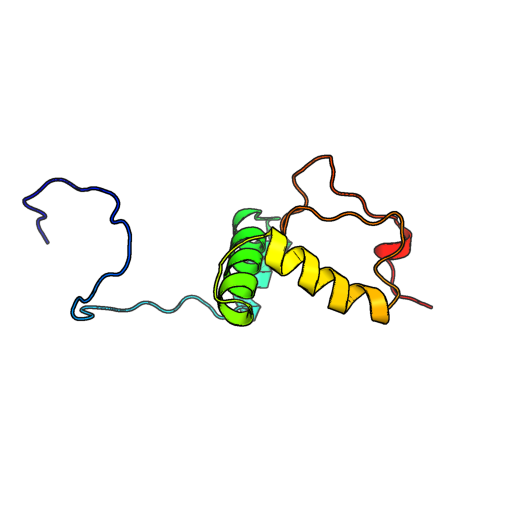 1
ATOM 677 C C . ALA A 1 95 ? 12.794 2.912 -15.900 1.00 86.69 95 ALA A C 1
ATOM 679 O O . ALA A 1 95 ? 13.139 4.083 -16.055 1.00 86.69 95 ALA A O 1
ATOM 680 N N . THR A 1 96 ? 12.783 2.040 -16.903 1.00 86.88 96 THR A N 1
ATOM 681 C CA . THR A 1 96 ? 12.981 2.450 -18.297 1.00 86.88 96 THR A CA 1
ATOM 682 C C . THR A 1 96 ? 11.622 2.534 -18.995 1.00 86.88 96 THR A C 1
ATOM 684 O O . THR A 1 96 ? 10.718 1.774 -18.639 1.00 86.88 96 THR A O 1
ATOM 687 N N . PRO A 1 97 ? 11.452 3.366 -20.037 1.00 87.69 97 PRO A N 1
ATOM 688 C CA . PRO A 1 97 ? 10.219 3.351 -20.827 1.00 87.69 97 PRO A CA 1
ATOM 689 C C . PRO A 1 97 ? 9.885 1.949 -21.362 1.00 87.69 97 PRO A C 1
ATOM 691 O O . PRO A 1 97 ? 8.740 1.517 -21.303 1.00 87.69 97 PRO A O 1
ATOM 694 N N . ARG A 1 98 ? 10.910 1.189 -21.776 1.00 84.31 98 ARG A N 1
ATOM 695 C CA . ARG A 1 98 ? 10.769 -0.194 -22.259 1.00 84.31 98 ARG A CA 1
ATOM 696 C C . ARG A 1 98 ? 10.169 -1.142 -21.216 1.00 84.31 98 ARG A C 1
ATOM 698 O O . ARG A 1 98 ? 9.403 -2.021 -21.584 1.00 84.31 98 ARG A O 1
ATOM 705 N N . SER A 1 99 ? 10.495 -0.977 -19.933 1.00 80.75 99 SER A N 1
ATOM 706 C CA . SER A 1 99 ? 9.924 -1.813 -18.864 1.00 80.75 99 SER A CA 1
ATOM 707 C C . SER A 1 99 ? 8.454 -1.505 -18.561 1.00 80.75 99 SER A C 1
ATOM 709 O O . SER A 1 99 ? 7.805 -2.287 -17.881 1.00 80.75 99 SER A O 1
ATOM 711 N N . MET A 1 100 ? 7.914 -0.384 -19.048 1.00 84.75 100 MET A N 1
ATOM 712 C CA . MET A 1 100 ? 6.505 -0.014 -18.855 1.00 84.75 100 MET A CA 1
ATOM 713 C C . MET A 1 100 ? 5.610 -0.421 -20.032 1.00 84.75 100 MET A C 1
ATOM 715 O O . MET A 1 100 ? 4.397 -0.233 -19.984 1.00 84.75 100 MET A O 1
ATOM 719 N N . THR A 1 101 ? 6.195 -0.984 -21.087 1.00 82.50 101 THR A N 1
ATOM 720 C CA . THR A 1 101 ? 5.478 -1.474 -22.266 1.00 82.50 101 THR A CA 1
ATOM 721 C C . THR A 1 101 ? 5.460 -3.002 -22.283 1.00 82.50 101 THR A C 1
ATOM 723 O O . THR A 1 101 ? 6.472 -3.602 -21.913 1.00 82.50 101 THR A O 1
ATOM 726 N N . PRO A 1 102 ? 4.362 -3.652 -22.719 1.00 70.69 102 PRO A N 1
ATOM 727 C CA . PRO A 1 102 ? 4.329 -5.104 -22.867 1.00 70.69 102 PRO A CA 1
ATOM 728 C C . PRO A 1 102 ? 5.465 -5.602 -23.779 1.00 70.69 102 PRO A C 1
ATOM 730 O O . PRO A 1 102 ? 5.810 -4.902 -24.738 1.00 70.69 102 PRO A O 1
ATOM 733 N N . PRO A 1 103 ? 6.043 -6.789 -23.522 1.00 66.19 103 PRO A N 1
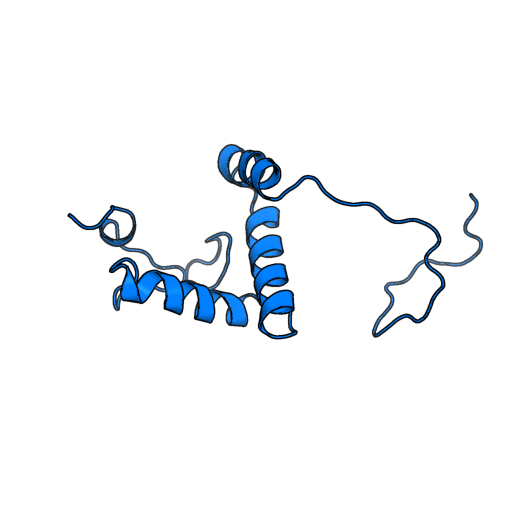ATOM 734 C CA . PRO A 1 103 ? 6.921 -7.428 -24.494 1.00 66.19 103 PRO A CA 1
ATOM 735 C C . PRO A 1 103 ? 6.131 -7.724 -25.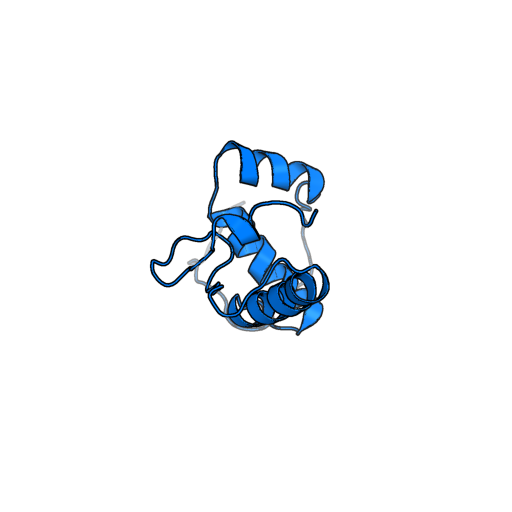782 1.00 66.19 103 PRO A C 1
ATOM 737 O O . PRO A 1 103 ? 4.991 -8.184 -25.710 1.00 66.19 103 PRO A O 1
ATOM 740 N N . LEU A 1 104 ? 6.731 -7.402 -26.935 1.00 60.22 104 LEU A N 1
ATOM 741 C CA . LEU A 1 104 ? 6.240 -7.792 -28.264 1.00 60.22 104 LEU A CA 1
ATOM 742 C C . LEU A 1 104 ? 6.386 -9.300 -28.479 1.00 60.22 104 LEU A C 1
ATOM 744 O O . LEU A 1 104 ? 7.416 -9.845 -28.016 1.00 60.22 104 LEU A O 1
#

Sequence (104 aa):
VTVQNGVAAATGSENSQLLAGHDSQPTSQLVVPMLKLSNNGLPETLTNELGKVQRGQGSCRAVVTQIGRLLKPNGIAGPAARQVDGPGLPRPDLATPRSMTPPL

Solvent-accessible surface area (backbone atoms only — not comparable to full-atom values): 6697 Å² total; per-residue (Å²): 139,85,81,91,69,89,88,77,87,85,81,87,85,84,94,72,85,86,87,80,85,84,82,75,79,56,67,81,61,52,50,48,56,28,67,76,64,64,37,52,63,53,40,39,51,50,29,20,49,54,8,28,74,75,69,75,43,65,32,44,67,60,26,46,58,48,50,50,65,60,31,40,85,67,69,41,52,54,94,75,48,36,71,70,57,61,59,65,79,60,84,81,44,34,78,52,77,72,46,76,47,83,81,130

Mean predicted aligned error: 5.84 Å

=== Feature glossary ===
Key to the feature types in this record:

pLDDT. pLDDT is the predicted lDDT-Cα score: AlphaFold's confidence that the local environment of each residue (all inter-atomic distances within 15 Å) is correctly placed. It is a per-residue number between 0 and 100, with higher meaning more reliable.

Radius of gyration, Cα contacts, bounding box. The geometric summary reports three shape descriptors. Rg (radius of gyration) measures how spread out the Cα atoms are about their centre of mass; compact globular proteins have small Rg, elongated or unfolded ones large. Cα contacts (<8 Å, |i−j|>4) count long-range residue pairs in spatial proximity — high for tightly packed folds, near zero for rods or random coil. The bounding-box extents give the protein's footprint along x, y, z in Å.

Backbone torsions (φ/ψ). Backbone dihedral angles. Every residue except chain termini has a φ (preceding-C → N → Cα → C) and a ψ (N → Cα → C → next-N). They are reported in degrees following the IUPAC sign convention. Secondary structure is essentially a statement about which (φ, ψ) basin each residue occupies.

Contact-map, Ramachandran, and PAE plots. Plot images: a contact map (which residues are close in 3D, as an N×N binary image), a Ramachandran scatter (backbone torsion angles, revealing secondary-structure composition at a glance), and — for AlphaFold structures — a PAE heatmap (pairwise prediction confidence).

Predicted aligned error. Predicted Aligned Error (PAE) is an AlphaFold confidence matrix: entry (i, j) is the expected error in the position of residue j, in ångströms, when the prediction is superimposed on the true structure at residue i. Low PAE within a block of residues means that block is internally rigid and well-predicted; high PAE between two blocks means their relative placement is uncertain even if each block individually is confident.

Secondary structure (3-state, P-SEA). Three-state secondary structure (P-SEA) collapses the eight DSSP classes into helix (a), strand (b), and coil (c). P-SEA assigns these from Cα geometry alone — distances and angles — without requiring backbone oxygens, so it works on any Cα trace.

Solvent-accessible surface area. Solvent-accessible surface area (SASA) is the area in Å² traced out by the centre of a 1.4 Å probe sphere (a water molecule) rolled over the protein's van der Waals surface (Shrake–Rupley / Lee–Richards construction). Buried residues have near-zero SASA; fully exposed residues can exceed 200 Å². The total SASA scales roughly with the number of surface residues.

Foldseek 3Di. The Foldseek 3Di string encodes local tertiary geometry as a 20-letter alphabet — one character per residue — derived from the relative positions of nearby Cα atoms. Unlike the amino-acid sequence, 3Di is a direct function of the 3D structure, so two proteins with the same fold have similar 3Di strings even at low sequence identity.

B-factor. For experimental (PDB) structures, the B-factor (temperature factor) quantifies the positional spread of each atom in the crystal — a combination of thermal vibration and static disorder — in units of Å². High B-factors mark flexible loops or poorly resolved regions; low B-factors mark the rigid, well-ordered core.

mmCIF coordinates. The mmCIF block holds the 3D Cartesian coordinates of each backbone atom (N, Cα, C, O) in ångströms. mmCIF is the PDB's canonical archive format — a tagged-loop text representation of the atomic model.

InterPro / GO / CATH / organism. Functional annotations link the protein to curated databases. InterPro entries identify conserved domains and families by matching the sequence against member-database signatures (Pfam, PROSITE, CDD, …). Gene Ontology (GO) terms describe molecular function, biological process, and cellular component in a controlled vocabulary. CATH places the structure in a hierarchical fold classification (Class/Architecture/Topology/Homologous-superfamily). The organism is the source species.

Rendered structure images. Structure images are PyMOL renders from six orthogonal camera directions. Cartoon representation draws helices as coils and strands as arrows; sticks shows the backbone as bonds; surface shows the solvent-excluded envelope. Rainbow coloring maps sequence position to hue (blue→red, N→C); chain coloring assigns a distinct color per polypeptide.

Sequence. This is the polypeptide sequence — one letter per residue, N-terminus first. Length ranges from a few dozen residues for small domains to over a thousand for large multi-domain proteins.

Secondary structure (8-state, DSSP). The SS8 string is DSSP's per-residue secondary-structure call. α-helix (H) means an i→i+4 H-bond ladder; β-strand (E) means the residue participates in a β-sheet; 3₁₀ (G) and π (I) are tighter and wider helices; T/S are turns/bends; '-' is loop.

Nearest PDB structures. Structural nearest neighbors (via Foldseek easy-search vs the PDB). Reported per hit: target PDB id, E-value, and alignment TM-score. A TM-score above ~0.5 is the conventional threshold for 'same fold'.